Protein AF-A0A8B6H1M7-F1 (afdb_monomer)

Foldseek 3Di:
DDPPPPPCPDPVNVVVVLQVVQQVVLVVPKDKDKDKDWDDPPDPDPDDWDADPVRTTIDMDIDIDSNDGDDSVCPVVVVVVVVVVVVVVVVVVVVVVVPDPPPDD

Radius of gyration: 24.52 Å; Cα contacts (8 Å, |Δi|>4): 75; chains: 1; bounding box: 41×59×57 Å

InterPro domains:
  IPR009286 Inositol-pentakisphosphate 2-kinase [PF06090] (5-84)
  IPR009286 Inositol-pentakisphosphate 2-kinase [PTHR14456] (10-94)

Nearest PDB structures (foldseek):
  2xar-assembly1_A  TM=9.094E-01  e=7.663E-05  Arabidopsis thaliana
  2xao-assembly2_B  TM=9.055E-01  e=1.595E-04  Arabidopsis thaliana
  6fl8-assembly1_A  TM=9.201E-01  e=1.822E-04  Arabidopsis thaliana
  2xal-assembly2_B  TM=9.220E-01  e=7.891E-04  Arabidopsis thaliana
  2xan-assembly2_B  TM=9.229E-01  e=7.383E-04  Arabidopsis thaliana

Structure (mmCIF, N/CA/C/O backbone):
data_AF-A0A8B6H1M7-F1
#
_entry.id   AF-A0A8B6H1M7-F1
#
loop_
_atom_site.group_PDB
_atom_site.id
_atom_site.type_symbol
_atom_site.label_atom_id
_atom_site.label_alt_id
_atom_site.label_comp_id
_atom_site.label_asym_id
_atom_site.label_entity_id
_atom_site.label_seq_id
_atom_site.pdbx_PDB_ins_code
_atom_site.Cartn_x
_atom_site.Cartn_y
_atom_site.Cartn_z
_atom_site.occupancy
_atom_site.B_iso_or_equiv
_atom_site.auth_seq_id
_atom_site.auth_comp_id
_atom_site.auth_asym_id
_atom_site.auth_atom_id
_atom_site.pdbx_PDB_model_num
ATOM 1 N N . MET A 1 1 ? 10.241 21.542 18.609 1.00 40.41 1 MET A N 1
ATOM 2 C CA . MET A 1 1 ? 9.544 20.288 18.261 1.00 40.41 1 MET A CA 1
ATOM 3 C C . MET A 1 1 ? 8.495 20.081 19.337 1.00 40.41 1 MET A C 1
ATOM 5 O O . MET A 1 1 ? 8.833 19.679 20.441 1.00 40.41 1 MET A O 1
ATOM 9 N N . THR A 1 2 ? 7.277 20.555 19.098 1.00 42.41 2 THR A N 1
ATOM 10 C CA . THR A 1 2 ? 6.224 20.576 20.119 1.00 42.41 2 THR A CA 1
ATOM 11 C C . THR A 1 2 ? 5.685 19.159 20.272 1.00 42.41 2 THR A C 1
ATOM 13 O O . THR A 1 2 ? 5.208 18.584 19.297 1.00 42.41 2 THR A O 1
ATOM 16 N N . LEU A 1 3 ? 5.805 18.577 21.466 1.00 51.44 3 LEU A N 1
ATOM 17 C CA . LEU A 1 3 ? 5.137 17.322 21.798 1.00 51.44 3 LEU A CA 1
ATOM 18 C C . 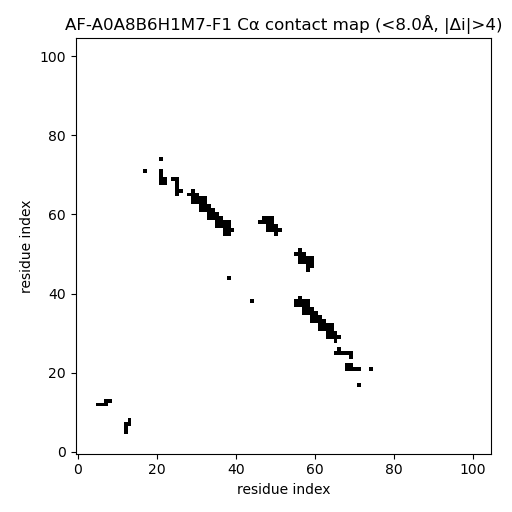LEU A 1 3 ? 3.639 17.620 21.865 1.00 51.44 3 LEU A C 1
ATOM 20 O O . LEU A 1 3 ? 3.163 18.213 22.830 1.00 51.44 3 LEU A O 1
ATOM 24 N N . VAL A 1 4 ? 2.911 17.273 20.805 1.00 63.03 4 VAL A N 1
ATOM 25 C CA . VAL A 1 4 ? 1.450 17.264 20.839 1.00 63.03 4 VAL A CA 1
ATOM 26 C C . VAL A 1 4 ? 1.072 16.097 21.741 1.00 63.03 4 VAL A C 1
ATOM 28 O O . VAL A 1 4 ? 1.236 14.937 21.369 1.00 63.03 4 VAL A O 1
ATOM 31 N N . ILE A 1 5 ? 0.656 16.403 22.966 1.00 65.31 5 ILE A N 1
ATOM 32 C CA . ILE A 1 5 ? 0.022 15.418 23.836 1.00 65.31 5 ILE A CA 1
ATOM 33 C C . ILE A 1 5 ? -1.338 15.148 23.192 1.00 65.31 5 ILE A C 1
ATOM 35 O O . ILE A 1 5 ? -2.250 15.962 23.302 1.00 65.31 5 ILE A O 1
ATOM 39 N N . GLU A 1 6 ? -1.431 14.066 22.418 1.00 70.88 6 GLU A N 1
ATOM 40 C CA . GLU A 1 6 ? -2.695 13.620 21.835 1.00 70.88 6 GLU A CA 1
ATOM 41 C C . GLU A 1 6 ? -3.615 13.190 22.982 1.00 70.88 6 GLU A C 1
ATOM 43 O O . GLU A 1 6 ? -3.351 12.197 23.665 1.00 70.88 6 GLU A O 1
ATOM 48 N N . ASP A 1 7 ? -4.675 13.962 23.215 1.00 80.31 7 ASP A N 1
ATOM 49 C CA . ASP A 1 7 ? -5.726 13.598 24.156 1.00 80.31 7 ASP A CA 1
ATOM 50 C C . ASP A 1 7 ? -6.501 12.400 23.599 1.00 80.31 7 ASP A C 1
ATOM 52 O O . ASP A 1 7 ? -7.359 12.534 22.722 1.00 80.31 7 ASP A O 1
ATOM 56 N N . LYS A 1 8 ? -6.162 11.209 24.095 1.00 83.31 8 LYS A N 1
ATOM 57 C CA . LYS A 1 8 ? -6.720 9.936 23.625 1.00 83.31 8 LYS A CA 1
ATOM 58 C C . LYS A 1 8 ? -8.198 9.759 23.959 1.00 83.31 8 LYS A C 1
ATOM 60 O O . LYS A 1 8 ? -8.826 8.859 23.405 1.00 83.31 8 LYS A O 1
ATOM 65 N N . GLU A 1 9 ? -8.730 10.580 24.858 1.00 87.56 9 GLU A N 1
ATOM 66 C CA . GLU A 1 9 ? -10.140 10.564 25.244 1.00 87.56 9 GLU A CA 1
ATOM 67 C C . GLU A 1 9 ? -10.969 11.554 24.415 1.00 87.56 9 GLU A C 1
ATOM 69 O O . GLU A 1 9 ? -12.200 11.490 24.427 1.00 87.56 9 GLU A O 1
ATOM 74 N N . SER A 1 10 ? -10.314 12.421 23.635 1.00 94.06 10 SER A N 1
ATOM 75 C CA . SER A 1 10 ? -11.002 13.352 22.744 1.00 94.06 10 SER A CA 1
ATOM 76 C C . SER A 1 10 ? -11.699 12.634 21.584 1.00 94.06 10 SER A C 1
ATOM 78 O O . SER A 1 10 ? -11.201 11.660 21.002 1.00 94.06 10 SER A O 1
ATOM 80 N N . LEU A 1 11 ? -12.864 13.159 21.200 1.00 92.62 11 LEU A N 1
ATOM 81 C CA . LEU A 1 11 ? -13.605 12.676 20.037 1.00 92.62 11 LEU A CA 1
ATOM 82 C C 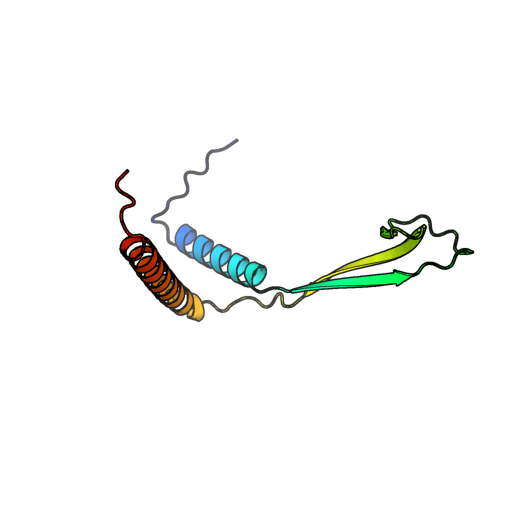. LEU A 1 11 ? -12.794 12.879 18.751 1.00 92.62 11 LEU A C 1
ATOM 84 O O . LEU A 1 11 ? -12.808 12.029 17.863 1.00 92.62 11 LEU A O 1
ATOM 88 N N . GLU A 1 12 ? -12.066 13.988 18.662 1.00 93.50 12 GLU A N 1
ATOM 89 C CA . GLU A 1 12 ? -11.205 14.342 17.540 1.00 93.50 12 GLU A CA 1
ATOM 90 C C . GLU A 1 12 ? -10.125 13.282 17.322 1.00 93.50 12 GLU A C 1
ATOM 92 O O . GLU A 1 12 ? -9.931 12.830 16.190 1.00 93.50 12 GLU A O 1
ATOM 97 N N . TYR A 1 13 ? -9.478 12.830 18.402 1.00 92.81 13 TYR A N 1
ATOM 98 C CA . TYR A 1 13 ? -8.500 11.750 18.343 1.00 92.81 13 TYR A CA 1
ATOM 99 C C . TYR A 1 13 ? -9.128 10.446 17.853 1.00 92.81 13 TYR A C 1
ATOM 101 O O . TYR A 1 13 ? -8.609 9.814 16.931 1.00 92.81 13 TYR A O 1
ATOM 109 N N . ALA A 1 14 ? -10.273 10.053 18.420 1.00 92.38 14 ALA A N 1
ATOM 110 C CA . ALA A 1 14 ? -10.961 8.829 18.020 1.00 92.38 14 ALA A CA 1
ATOM 111 C C . ALA A 1 14 ? -11.349 8.849 16.529 1.00 92.38 14 ALA A C 1
ATOM 113 O O . ALA A 1 14 ? -11.115 7.878 15.804 1.00 92.38 14 ALA A O 1
ATOM 114 N N . VAL A 1 15 ? -11.887 9.972 16.046 1.00 93.75 15 VAL A N 1
ATOM 115 C CA . VAL A 1 15 ? -12.238 10.163 14.632 1.00 93.75 15 VAL A CA 1
ATOM 116 C C . VAL A 1 15 ? -11.001 10.080 13.739 1.00 93.75 15 VAL A C 1
ATOM 118 O O . VAL A 1 15 ? -11.048 9.427 12.693 1.00 93.75 15 VAL A O 1
ATOM 121 N N . ASP A 1 16 ? -9.894 10.710 14.128 1.00 94.12 16 ASP A N 1
ATOM 122 C CA . ASP A 1 16 ? -8.661 10.681 13.343 1.00 94.12 16 ASP A CA 1
ATOM 123 C C . ASP A 1 16 ? -8.056 9.272 13.275 1.00 94.12 16 ASP A C 1
ATOM 125 O O . ASP A 1 16 ? -7.666 8.806 12.202 1.00 94.12 16 ASP A O 1
ATOM 129 N N . MET A 1 17 ? -8.088 8.529 14.382 1.00 93.81 17 MET A N 1
ATOM 130 C CA . MET A 1 17 ? -7.636 7.139 14.415 1.00 93.81 17 MET A CA 1
ATOM 131 C C . MET A 1 17 ? -8.458 6.238 13.492 1.00 93.81 17 MET A C 1
ATOM 133 O O . MET A 1 17 ? -7.881 5.421 12.771 1.00 93.81 17 MET A O 1
ATOM 137 N N . VAL A 1 18 ? -9.782 6.411 13.435 1.00 93.81 18 VAL A N 1
ATOM 138 C CA . VAL A 1 18 ? -10.613 5.649 12.491 1.00 93.81 18 VAL A CA 1
ATOM 139 C C . VAL A 1 18 ? -10.318 6.039 11.040 1.00 93.81 18 VAL A C 1
ATOM 141 O O . VAL A 1 18 ? -10.215 5.168 10.173 1.00 93.81 18 VAL A O 1
ATOM 144 N N . LYS A 1 19 ? -10.118 7.331 10.753 1.00 94.25 19 LYS A N 1
ATOM 145 C CA . LYS A 1 19 ? -9.731 7.777 9.405 1.00 94.25 19 LYS A CA 1
ATOM 146 C C . LYS A 1 19 ? -8.407 7.151 8.974 1.00 94.25 19 LYS A C 1
ATOM 148 O O . LYS A 1 19 ? -8.344 6.581 7.883 1.00 94.25 19 LYS A O 1
ATOM 153 N N . ARG A 1 20 ? -7.381 7.204 9.833 1.00 94.50 20 ARG A N 1
ATOM 154 C CA . ARG A 1 20 ? -6.068 6.579 9.597 1.00 94.50 20 ARG A CA 1
ATOM 155 C C . ARG A 1 20 ? -6.192 5.065 9.418 1.00 94.50 20 ARG A C 1
ATOM 157 O O . ARG A 1 20 ? -5.568 4.512 8.514 1.00 94.50 20 ARG A O 1
ATOM 164 N N . HIS A 1 21 ? -7.029 4.402 10.219 1.00 95.12 21 HIS A N 1
ATOM 165 C CA . HIS A 1 21 ? -7.307 2.972 10.080 1.00 95.12 21 HIS A CA 1
ATOM 166 C C . HIS A 1 21 ? -7.853 2.632 8.687 1.00 95.12 21 HIS A C 1
ATOM 168 O O . HIS A 1 21 ? -7.327 1.739 8.027 1.00 95.12 21 HIS A O 1
ATOM 174 N N . ASN A 1 22 ? -8.850 3.369 8.197 1.00 94.81 22 ASN A N 1
ATOM 175 C CA . ASN A 1 22 ? -9.432 3.114 6.877 1.00 94.81 22 ASN A CA 1
ATOM 176 C C . ASN A 1 22 ? -8.447 3.383 5.733 1.00 94.81 22 ASN A C 1
ATOM 178 O O . ASN A 1 22 ? -8.403 2.601 4.787 1.00 94.81 22 ASN A O 1
ATOM 182 N N . VAL A 1 23 ? -7.622 4.435 5.833 1.00 95.81 23 VAL A N 1
ATOM 183 C CA . VAL A 1 23 ? -6.530 4.673 4.869 1.00 95.81 23 VAL A CA 1
ATOM 184 C C . VAL A 1 23 ? -5.566 3.487 4.861 1.00 95.81 23 VAL A C 1
ATOM 186 O O . VAL A 1 23 ? -5.216 2.982 3.797 1.00 95.81 23 VAL A O 1
ATOM 189 N N . SER A 1 24 ? -5.187 2.989 6.042 1.00 95.50 24 SER A N 1
ATOM 190 C CA . SER A 1 24 ? -4.337 1.803 6.159 1.00 95.50 24 SER A CA 1
ATOM 191 C C . SER A 1 24 ? -4.987 0.572 5.523 1.00 95.50 24 SER A C 1
ATOM 193 O O . SER A 1 24 ? -4.320 -0.151 4.789 1.00 95.50 24 SER A O 1
ATOM 195 N N . LYS A 1 25 ? -6.293 0.358 5.723 1.00 95.44 25 LYS A N 1
ATOM 196 C CA . LYS A 1 25 ? -7.033 -0.748 5.095 1.00 95.44 25 LYS A CA 1
ATOM 197 C C . LYS A 1 25 ? -7.139 -0.622 3.576 1.00 95.44 25 LYS A C 1
ATOM 199 O O . LYS A 1 25 ? -7.103 -1.643 2.901 1.00 95.44 25 LYS A O 1
ATOM 204 N N . THR A 1 26 ? -7.227 0.587 3.021 1.00 95.56 26 THR A N 1
ATOM 205 C CA . THR A 1 26 ? -7.116 0.788 1.566 1.00 95.56 26 THR A CA 1
ATOM 206 C C . THR A 1 26 ? -5.727 0.392 1.068 1.00 95.56 26 THR A C 1
ATOM 208 O O . THR A 1 26 ? -5.628 -0.367 0.114 1.00 95.56 26 THR A O 1
ATOM 211 N N . LEU A 1 27 ? -4.656 0.827 1.740 1.00 96.12 27 LEU A N 1
ATOM 212 C CA . LEU A 1 27 ? -3.282 0.511 1.326 1.00 96.12 27 LEU A CA 1
ATOM 213 C C . LEU A 1 27 ? -2.899 -0.968 1.515 1.00 96.12 27 LEU A C 1
ATOM 215 O O . LEU A 1 27 ? -2.057 -1.472 0.782 1.00 96.12 27 LEU A O 1
ATOM 219 N N . GLN A 1 28 ? -3.505 -1.671 2.475 1.00 94.81 28 GLN A N 1
ATOM 220 C CA . GLN A 1 28 ? -3.310 -3.117 2.663 1.00 94.81 28 GLN A CA 1
ATOM 221 C C . GLN A 1 28 ? -3.955 -3.950 1.544 1.00 94.81 28 GLN A C 1
ATOM 223 O O . GLN A 1 28 ? -3.457 -5.031 1.242 1.00 94.81 28 GLN A O 1
ATOM 228 N N . ASP A 1 29 ? -5.029 -3.442 0.935 1.00 95.12 29 ASP A N 1
ATOM 229 C CA . ASP A 1 29 ? -5.811 -4.140 -0.093 1.00 95.12 29 ASP A CA 1
ATOM 230 C C . ASP A 1 29 ? -5.546 -3.614 -1.520 1.00 95.12 29 ASP A C 1
ATOM 232 O O . ASP A 1 29 ? -6.198 -4.066 -2.459 1.00 95.12 29 ASP A O 1
ATOM 236 N N . CYS A 1 30 ? -4.648 -2.638 -1.698 1.00 97.00 30 CYS A N 1
ATOM 237 C CA . CYS A 1 30 ? -4.349 -2.070 -3.015 1.00 97.00 30 CYS A CA 1
ATOM 238 C C . CYS A 1 30 ? -3.416 -2.976 -3.831 1.00 97.00 30 CYS A C 1
ATOM 240 O O . CYS A 1 30 ? -2.643 -3.762 -3.274 1.00 97.00 30 CYS A O 1
ATOM 242 N N . SER A 1 31 ? -3.432 -2.814 -5.153 1.00 97.50 31 SER A N 1
ATOM 243 C CA . SER A 1 31 ? -2.578 -3.585 -6.060 1.00 97.50 31 SER A CA 1
ATOM 244 C C . SER A 1 31 ? -1.460 -2.718 -6.645 1.00 97.50 31 SER A C 1
ATOM 246 O O . SER A 1 31 ? -1.640 -1.529 -6.911 1.00 97.50 31 SER A O 1
ATOM 248 N N . LEU A 1 32 ? -0.296 -3.324 -6.899 1.00 97.38 32 LEU A N 1
ATOM 249 C CA . LEU A 1 32 ? 0.799 -2.694 -7.641 1.00 97.38 32 LEU A CA 1
ATOM 250 C C . LEU A 1 32 ? 0.810 -3.213 -9.078 1.00 97.38 32 LEU A C 1
ATOM 252 O O . LEU A 1 32 ? 1.067 -4.392 -9.318 1.00 97.38 32 LEU A O 1
ATOM 256 N N . MET A 1 33 ? 0.582 -2.326 -10.043 1.00 97.75 33 MET A N 1
ATOM 257 C CA . MET A 1 33 ? 0.707 -2.641 -11.461 1.00 97.75 33 MET A CA 1
ATOM 258 C C . MET A 1 33 ? 2.078 -2.198 -11.969 1.00 97.75 33 MET A C 1
ATOM 260 O O . MET A 1 33 ? 2.392 -1.005 -11.997 1.00 97.75 33 MET A O 1
ATOM 264 N N . VAL A 1 34 ? 2.879 -3.176 -12.392 1.00 96.94 34 VAL A N 1
ATOM 265 C CA . VAL A 1 34 ? 4.217 -2.981 -12.960 1.00 96.94 34 VAL A CA 1
ATOM 266 C C . VAL A 1 34 ? 4.173 -3.319 -14.445 1.00 96.94 34 VAL A C 1
ATOM 268 O O . VAL A 1 34 ? 3.927 -4.464 -14.816 1.00 96.94 34 VAL A O 1
ATOM 271 N N . ALA A 1 35 ? 4.435 -2.333 -15.299 1.00 96.44 35 ALA A N 1
ATOM 272 C CA . ALA A 1 35 ? 4.543 -2.531 -16.740 1.00 96.44 35 ALA A CA 1
ATOM 273 C C . ALA A 1 35 ? 6.006 -2.429 -17.176 1.00 96.44 35 ALA A C 1
ATOM 275 O O . ALA A 1 35 ? 6.712 -1.500 -16.782 1.00 96.44 35 ALA A O 1
ATOM 276 N N . LEU A 1 36 ? 6.448 -3.375 -18.006 1.00 95.56 36 LEU A N 1
ATOM 277 C CA . LEU A 1 36 ? 7.793 -3.427 -18.575 1.00 95.56 36 LEU A CA 1
ATOM 278 C C . LEU A 1 36 ? 7.697 -3.335 -20.093 1.00 95.56 36 LEU A C 1
ATOM 280 O O . LEU A 1 36 ? 6.986 -4.114 -20.724 1.00 95.56 36 LEU A O 1
ATOM 284 N N . GLN A 1 37 ? 8.456 -2.423 -20.689 1.00 93.81 37 GLN A N 1
ATOM 285 C CA . GLN A 1 37 ? 8.614 -2.352 -22.134 1.00 93.81 37 GLN A CA 1
ATOM 286 C C . GLN A 1 37 ? 10.089 -2.508 -22.482 1.00 93.81 37 GLN A C 1
ATOM 288 O O . GLN A 1 37 ? 10.935 -1.727 -22.041 1.00 93.81 37 GLN A O 1
ATOM 293 N N . ARG A 1 38 ? 10.388 -3.515 -23.304 1.00 93.69 38 ARG A N 1
ATOM 294 C CA . ARG A 1 38 ? 11.740 -3.750 -23.808 1.00 93.69 38 ARG A CA 1
ATOM 295 C C . ARG A 1 38 ? 12.205 -2.554 -24.637 1.00 93.69 38 ARG A C 1
ATOM 297 O O . ARG A 1 38 ? 11.461 -2.038 -25.468 1.00 93.69 38 ARG A O 1
ATOM 304 N N . LEU A 1 39 ? 13.440 -2.133 -24.401 1.00 92.75 39 LEU A N 1
ATOM 305 C CA . LEU A 1 39 ? 14.120 -1.121 -25.196 1.00 92.75 39 LEU A CA 1
ATOM 306 C C . LEU A 1 39 ? 14.871 -1.807 -26.335 1.00 92.75 39 LEU A C 1
ATOM 308 O O . LEU A 1 39 ? 15.569 -2.802 -26.121 1.00 92.75 39 LEU A O 1
ATOM 312 N N . GLU A 1 40 ? 14.733 -1.272 -27.542 1.00 87.31 40 GLU A N 1
ATOM 313 C CA . GLU A 1 40 ? 15.519 -1.738 -28.679 1.00 87.31 40 GLU A CA 1
ATOM 314 C C . GLU A 1 40 ? 16.979 -1.294 -28.555 1.00 87.31 40 GLU A C 1
ATOM 316 O O . GLU A 1 40 ? 17.303 -0.278 -27.934 1.00 87.31 40 GLU A O 1
ATOM 321 N N . SER A 1 41 ? 17.888 -2.074 -29.134 1.00 74.81 41 SER A N 1
ATOM 322 C CA . SER A 1 41 ? 19.333 -1.851 -29.022 1.00 74.81 41 SER A CA 1
ATOM 323 C C . SER A 1 41 ? 19.781 -0.512 -29.621 1.00 74.81 41 SER A C 1
ATOM 325 O O . SER A 1 41 ? 20.739 0.076 -29.135 1.00 74.81 41 SER A O 1
ATOM 327 N N . SER A 1 42 ? 19.070 -0.013 -30.635 1.00 73.62 42 SER A N 1
ATOM 328 C CA . SER A 1 42 ? 19.320 1.270 -31.312 1.00 73.62 42 SER A CA 1
ATOM 329 C C . SER A 1 42 ? 18.745 2.484 -30.571 1.00 73.62 42 SER A C 1
ATOM 331 O O . SER A 1 42 ? 18.991 3.623 -30.960 1.00 73.62 42 SER A O 1
ATOM 333 N N . CYS A 1 43 ? 17.965 2.261 -29.513 1.00 74.00 43 CYS A N 1
ATOM 334 C CA . CYS A 1 43 ? 17.312 3.319 -28.759 1.00 74.00 43 CYS A CA 1
ATOM 335 C C . CYS A 1 43 ? 18.288 3.952 -27.750 1.00 74.00 43 CYS A C 1
ATOM 337 O O . CYS A 1 43 ? 18.684 3.308 -26.768 1.00 74.00 43 CYS A O 1
ATOM 339 N N . ASP A 1 44 ? 18.629 5.230 -27.950 1.00 80.06 44 ASP A N 1
ATOM 340 C CA . ASP A 1 44 ? 19.386 6.051 -26.988 1.00 80.06 44 ASP A CA 1
ATOM 341 C C . ASP A 1 44 ? 18.473 6.545 -25.845 1.00 80.06 44 ASP A C 1
ATOM 343 O O . ASP A 1 44 ? 18.253 7.738 -25.632 1.00 80.06 44 ASP A O 1
ATOM 347 N N . TYR A 1 45 ? 17.850 5.600 -25.134 1.00 84.19 45 TYR A N 1
ATOM 348 C CA . TYR A 1 45 ? 17.038 5.901 -23.960 1.00 84.19 45 TYR A CA 1
ATOM 349 C C . TYR A 1 45 ? 17.936 6.168 -22.749 1.00 84.19 45 TYR A C 1
ATOM 351 O O . TYR A 1 45 ? 18.611 5.263 -22.258 1.00 84.19 45 TYR A O 1
ATOM 359 N N . LYS A 1 46 ? 17.900 7.409 -22.251 1.00 84.44 46 LYS A N 1
ATOM 360 C CA . LYS A 1 46 ? 18.714 7.891 -21.117 1.00 84.44 46 LYS A CA 1
ATOM 361 C C . LYS A 1 46 ? 17.980 7.894 -19.771 1.00 84.44 46 LYS A C 1
ATOM 363 O O . LYS A 1 46 ? 18.524 8.367 -18.779 1.00 84.44 46 LYS A O 1
ATOM 368 N N . GLY A 1 47 ? 16.740 7.405 -19.730 1.00 87.56 47 GLY A N 1
ATOM 369 C CA . GLY A 1 47 ? 15.946 7.341 -18.502 1.00 87.56 47 GLY A CA 1
ATOM 370 C C . GLY A 1 47 ? 16.268 6.122 -17.623 1.00 87.56 47 GLY A C 1
ATOM 371 O O . GLY A 1 47 ? 17.005 5.220 -18.046 1.00 87.56 47 GLY A O 1
ATOM 372 N N . PRO A 1 48 ? 15.681 6.059 -16.411 1.00 90.62 48 PRO A N 1
ATOM 373 C CA . PRO A 1 48 ? 15.757 4.883 -15.551 1.00 90.62 48 PRO A CA 1
ATOM 374 C C . PRO A 1 48 ? 15.262 3.633 -16.283 1.00 90.62 48 PRO A C 1
ATOM 376 O O . PRO A 1 48 ? 14.181 3.624 -16.871 1.00 90.62 48 PRO A O 1
ATOM 379 N N . HIS A 1 49 ? 16.059 2.572 -16.254 1.00 92.81 49 HIS A N 1
ATOM 380 C CA . HIS A 1 49 ? 15.735 1.300 -16.883 1.00 92.81 49 HIS A CA 1
ATOM 381 C C . HIS A 1 49 ? 16.264 0.145 -16.037 1.00 92.81 49 HIS A C 1
ATOM 383 O O . HIS A 1 49 ? 17.167 0.314 -15.219 1.00 92.81 49 HIS A O 1
ATOM 389 N N . LEU A 1 50 ? 15.685 -1.031 -16.246 1.00 94.06 50 LEU A N 1
ATOM 390 C CA . LEU A 1 50 ? 16.142 -2.286 -15.666 1.00 94.06 50 LEU A CA 1
ATOM 391 C C . LEU A 1 50 ? 16.911 -3.074 -16.721 1.00 94.06 50 LEU A C 1
ATOM 393 O O . LEU A 1 50 ? 16.569 -3.023 -17.905 1.00 94.06 50 LEU A O 1
ATOM 397 N N . THR A 1 51 ? 17.911 -3.830 -16.281 1.00 93.50 51 THR A N 1
ATOM 398 C CA . THR A 1 51 ? 18.685 -4.732 -17.137 1.00 93.50 51 THR A CA 1
ATOM 399 C C . THR A 1 51 ? 18.566 -6.144 -16.588 1.00 93.50 51 THR A C 1
ATOM 401 O O . THR A 1 51 ? 18.795 -6.361 -15.399 1.00 93.50 51 THR A O 1
ATOM 404 N N . ASP A 1 52 ? 18.171 -7.095 -17.434 1.00 93.62 52 ASP A N 1
ATOM 405 C CA . ASP A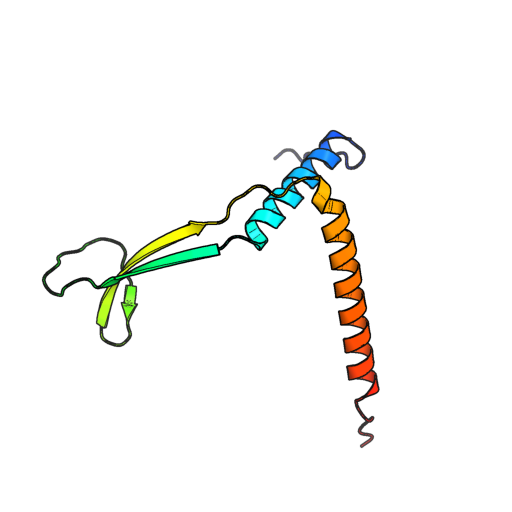 1 52 ? 18.094 -8.503 -17.037 1.00 93.62 52 ASP A CA 1
ATOM 406 C C . ASP A 1 52 ? 19.464 -9.202 -17.094 1.00 93.62 52 ASP A C 1
ATOM 408 O O . ASP A 1 52 ? 20.467 -8.640 -17.540 1.00 93.62 52 ASP A O 1
ATOM 412 N N . CYS A 1 53 ? 19.514 -10.464 -16.663 1.00 95.50 53 CYS A N 1
ATOM 413 C CA . CYS A 1 53 ? 20.736 -11.273 -16.683 1.00 95.50 53 CYS A CA 1
ATOM 414 C C . CYS A 1 53 ? 21.297 -11.550 -18.093 1.00 95.50 53 CYS A C 1
ATOM 416 O O . CYS A 1 53 ? 22.429 -12.008 -18.209 1.00 95.50 53 CYS A O 1
ATOM 418 N N . HIS A 1 54 ? 20.543 -11.256 -19.157 1.00 93.38 54 HIS A N 1
ATOM 419 C CA . HIS A 1 54 ? 20.969 -11.383 -20.553 1.00 93.38 54 HIS A CA 1
ATOM 420 C C . HIS A 1 54 ? 21.351 -10.027 -21.170 1.00 93.38 54 HIS A C 1
ATOM 422 O O . HIS A 1 54 ? 21.526 -9.933 -22.386 1.00 93.38 54 HIS A O 1
ATOM 428 N N . GLY A 1 55 ? 21.436 -8.963 -20.365 1.00 90.94 55 GLY A N 1
ATOM 429 C CA . GLY A 1 55 ? 21.780 -7.620 -20.825 1.00 90.94 55 GLY A CA 1
ATOM 430 C C . GLY A 1 55 ? 20.649 -6.899 -21.565 1.00 90.94 55 GLY A C 1
ATOM 431 O O . GLY A 1 55 ? 20.888 -5.864 -22.189 1.00 90.94 55 GLY A O 1
ATOM 432 N N . ARG A 1 56 ? 19.410 -7.412 -21.532 1.00 91.75 56 ARG A N 1
ATOM 433 C CA . ARG A 1 56 ? 18.270 -6.751 -22.187 1.00 91.75 56 ARG A CA 1
ATOM 434 C C . ARG A 1 56 ? 17.774 -5.621 -21.299 1.00 91.75 56 ARG A C 1
ATOM 436 O O . ARG A 1 56 ? 17.578 -5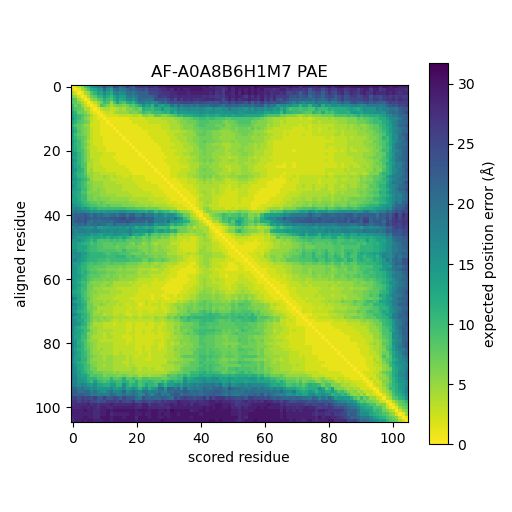.810 -20.100 1.00 91.75 56 ARG A O 1
ATOM 443 N N . ARG A 1 57 ? 17.537 -4.458 -21.906 1.00 93.31 57 ARG A N 1
ATOM 444 C CA . ARG A 1 57 ? 17.078 -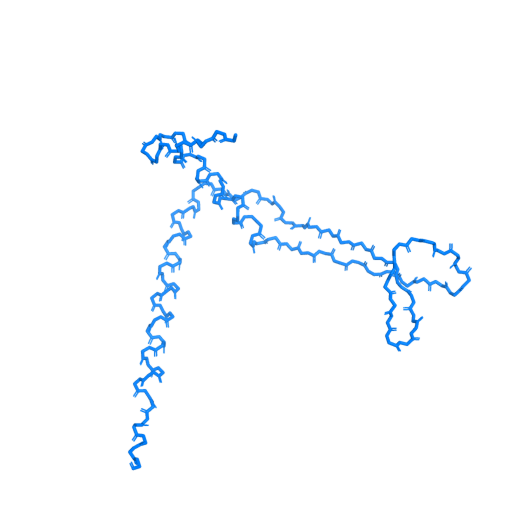3.253 -21.208 1.00 93.31 57 ARG A CA 1
ATOM 445 C C . ARG A 1 57 ? 15.558 -3.116 -21.284 1.00 93.31 57 ARG A C 1
ATOM 447 O O . ARG A 1 57 ? 14.971 -3.341 -22.344 1.00 93.31 57 ARG A O 1
ATOM 454 N N . TYR A 1 58 ? 14.938 -2.679 -20.193 1.00 95.00 58 TYR A N 1
ATOM 455 C CA . TYR A 1 58 ? 13.501 -2.424 -20.098 1.00 95.00 58 TYR A CA 1
ATOM 456 C C . TYR A 1 58 ? 13.254 -1.069 -19.444 1.00 95.00 58 TYR A C 1
ATOM 458 O O . TYR A 1 58 ? 13.754 -0.809 -18.350 1.00 95.00 58 TYR A O 1
ATOM 466 N N . LYS A 1 59 ? 12.437 -0.223 -20.073 1.00 94.62 59 LYS A N 1
ATOM 467 C CA . LYS A 1 59 ? 11.798 0.874 -19.340 1.00 94.62 59 LYS A CA 1
ATOM 468 C C . LYS A 1 59 ? 10.612 0.305 -18.572 1.00 94.62 59 LYS A C 1
ATOM 470 O O . LYS A 1 59 ? 9.986 -0.660 -19.019 1.00 94.62 59 LYS A O 1
ATOM 475 N N . PHE A 1 60 ? 10.306 0.903 -17.434 1.00 94.81 60 PHE A N 1
ATOM 476 C CA . PHE A 1 60 ? 9.243 0.421 -16.573 1.00 94.81 60 PHE A CA 1
ATOM 477 C C . PHE A 1 60 ? 8.392 1.565 -16.041 1.00 94.81 60 PHE A C 1
ATOM 479 O O . PHE A 1 60 ? 8.845 2.704 -15.943 1.00 94.81 60 PHE A O 1
ATOM 486 N N . SER A 1 61 ? 7.157 1.240 -15.685 1.00 95.31 61 SER A N 1
ATOM 487 C CA . SER A 1 61 ? 6.271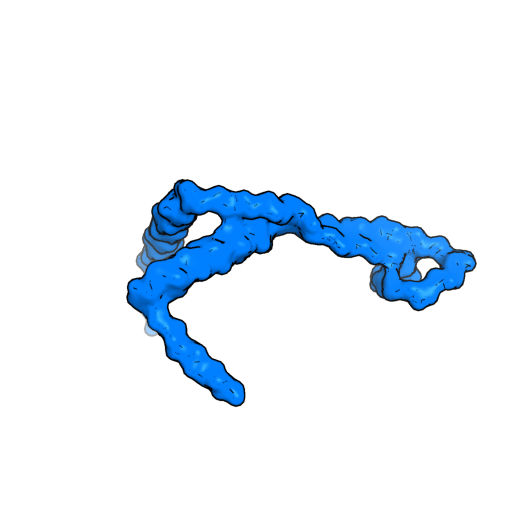 2.119 -14.931 1.00 95.31 61 SER A CA 1
ATOM 488 C C . SER A 1 61 ? 5.594 1.318 -13.833 1.00 95.31 61 SER A C 1
ATOM 490 O O . SER A 1 61 ? 5.135 0.201 -14.077 1.00 95.31 61 SER A O 1
ATOM 492 N N . VAL A 1 62 ? 5.516 1.900 -12.641 1.00 96.31 62 VAL A N 1
ATOM 493 C CA . VAL A 1 62 ? 4.807 1.324 -11.497 1.00 96.31 62 VAL A CA 1
ATOM 494 C C . VAL A 1 62 ? 3.645 2.239 -11.152 1.00 96.31 62 VAL A C 1
ATOM 496 O O . VAL A 1 62 ? 3.804 3.458 -11.118 1.00 96.31 62 VAL A O 1
ATOM 499 N N . SER A 1 63 ? 2.484 1.654 -10.898 1.00 97.56 63 SER A N 1
ATOM 500 C CA . SER A 1 63 ? 1.289 2.373 -10.462 1.00 97.56 63 SER A CA 1
ATOM 501 C C . SER A 1 63 ? 0.602 1.616 -9.335 1.00 97.56 63 SER A C 1
ATOM 503 O O . SER A 1 63 ? 0.656 0.388 -9.289 1.00 97.56 63 SER A O 1
ATOM 505 N N . ILE A 1 64 ? -0.014 2.361 -8.421 1.00 97.75 64 ILE A N 1
ATOM 506 C CA . ILE A 1 64 ? -0.867 1.813 -7.368 1.00 97.75 64 ILE A CA 1
ATOM 507 C C . ILE A 1 64 ? -2.306 1.926 -7.864 1.00 97.75 64 ILE A C 1
ATOM 509 O O . ILE A 1 64 ? -2.727 3.012 -8.265 1.00 97.75 64 ILE A O 1
ATOM 513 N N . ILE A 1 65 ? -3.034 0.816 -7.866 1.00 97.12 65 ILE A N 1
ATOM 514 C CA . ILE A 1 65 ? -4.437 0.739 -8.288 1.00 97.12 65 ILE A CA 1
ATOM 515 C C . ILE A 1 65 ? -5.296 0.204 -7.132 1.00 97.12 65 ILE A C 1
ATOM 517 O O . ILE A 1 65 ? -4.761 -0.237 -6.115 1.00 97.12 65 ILE A O 1
ATOM 521 N N . ASP A 1 66 ? -6.621 0.273 -7.269 1.00 96.19 66 ASP A N 1
ATOM 522 C CA . ASP A 1 66 ? -7.597 -0.131 -6.240 1.00 96.19 66 ASP A CA 1
ATOM 523 C C . ASP A 1 66 ? -7.552 0.729 -4.956 1.00 96.19 66 ASP A C 1
ATOM 525 O O . ASP A 1 66 ? -7.658 0.238 -3.833 1.00 96.19 66 ASP A O 1
ATOM 529 N N . LEU A 1 67 ? -7.407 2.051 -5.116 1.00 96.19 67 LEU A N 1
ATOM 530 C CA . LEU A 1 67 ? -7.319 3.028 -4.017 1.00 96.19 67 LEU A CA 1
ATOM 531 C C . LEU A 1 67 ? -8.681 3.514 -3.490 1.00 96.19 67 LEU A C 1
ATOM 533 O O . LEU A 1 67 ? -8.793 4.616 -2.948 1.00 96.19 67 LEU A O 1
ATOM 537 N N . ASP A 1 68 ? -9.720 2.695 -3.622 1.00 94.69 68 ASP A N 1
ATOM 538 C CA . ASP A 1 68 ? -11.047 3.047 -3.134 1.00 94.69 68 ASP A CA 1
ATOM 539 C C . ASP A 1 68 ? -11.060 3.110 -1.604 1.00 94.69 68 ASP A C 1
ATOM 541 O O . ASP A 1 68 ? -10.613 2.198 -0.891 1.00 94.69 68 ASP A O 1
ATOM 545 N N . TYR A 1 69 ? -11.584 4.216 -1.078 1.00 90.44 69 TYR A N 1
ATOM 546 C CA . TYR A 1 69 ? -11.641 4.422 0.360 1.00 90.44 69 TYR A CA 1
ATOM 547 C C . TYR A 1 69 ? -12.560 3.389 1.007 1.00 90.44 69 TYR A C 1
ATOM 549 O O . TYR A 1 69 ? -13.718 3.220 0.610 1.00 90.44 69 TYR A O 1
ATOM 557 N N . LYS A 1 70 ? -12.064 2.702 2.038 1.00 92.62 70 LYS A N 1
ATOM 558 C CA . LYS A 1 70 ? -12.883 1.701 2.715 1.00 92.62 70 LYS A CA 1
ATOM 559 C C . LYS A 1 70 ? -13.970 2.373 3.573 1.00 92.62 70 LYS A C 1
ATOM 561 O O . LYS A 1 70 ? -13.678 3.311 4.317 1.00 92.62 70 LYS A O 1
ATOM 566 N N . PRO A 1 71 ? -15.226 1.897 3.525 1.00 91.81 71 PRO A N 1
ATOM 567 C CA . PRO A 1 71 ? -16.323 2.552 4.226 1.00 91.81 71 PRO A CA 1
ATOM 568 C C . PRO A 1 71 ? -16.268 2.294 5.739 1.00 91.81 71 PRO A C 1
ATOM 570 O O . PRO A 1 71 ? -15.931 1.200 6.193 1.00 91.81 71 PRO A O 1
ATOM 573 N N . PHE A 1 72 ? -16.662 3.299 6.526 1.00 90.44 72 PHE A N 1
ATOM 574 C CA . PHE A 1 72 ? -16.623 3.270 7.996 1.00 90.44 72 PHE A CA 1
ATOM 575 C C . PHE A 1 72 ? -17.379 2.083 8.614 1.00 90.44 72 PHE A C 1
ATOM 577 O O . PHE A 1 72 ? -16.915 1.478 9.576 1.00 90.44 72 PHE A O 1
ATOM 584 N N . ASN A 1 73 ? -18.515 1.687 8.037 1.00 91.56 73 ASN A N 1
ATOM 585 C CA . ASN A 1 73 ? -19.328 0.579 8.547 1.00 91.56 73 ASN A CA 1
ATOM 586 C C . ASN A 1 73 ? -18.616 -0.790 8.527 1.00 91.56 73 ASN A C 1
ATOM 588 O O . ASN A 1 73 ? -19.119 -1.749 9.110 1.00 91.56 73 ASN A O 1
ATOM 592 N N . LYS A 1 74 ? -17.459 -0.909 7.865 1.00 91.56 74 LYS A N 1
ATOM 593 C CA . LYS A 1 74 ? -16.656 -2.138 7.835 1.00 91.56 74 LYS A CA 1
ATOM 594 C C . LYS A 1 74 ? -15.675 -2.255 9.001 1.00 91.56 74 LYS A C 1
ATOM 596 O O . LYS A 1 74 ? -15.182 -3.358 9.215 1.00 91.56 74 LYS A O 1
ATOM 601 N N . VAL A 1 75 ? -15.445 -1.190 9.776 1.00 92.56 75 VAL A N 1
ATOM 602 C CA . VAL A 1 75 ? -14.499 -1.191 10.910 1.00 92.56 75 VAL A CA 1
ATOM 603 C C . VAL A 1 75 ? -14.818 -2.311 11.900 1.00 92.56 75 VAL A C 1
ATOM 605 O O . VAL A 1 75 ? -13.947 -3.120 12.214 1.00 92.56 75 VAL A O 1
ATOM 608 N N . GLN A 1 76 ? -16.086 -2.436 12.306 1.00 93.62 76 GLN A N 1
ATOM 609 C CA . GLN A 1 76 ? -16.515 -3.511 13.205 1.00 93.62 76 GLN A CA 1
ATOM 610 C C . GLN A 1 76 ? -16.271 -4.897 12.595 1.00 93.62 76 GLN A C 1
ATOM 612 O O . GLN A 1 76 ? -15.734 -5.785 13.252 1.00 93.62 76 GLN A O 1
ATOM 617 N N . LYS A 1 77 ? -16.597 -5.066 11.307 1.00 94.50 77 LYS A N 1
ATOM 618 C CA . LYS A 1 77 ? -16.403 -6.334 10.598 1.00 94.50 77 LYS A CA 1
ATOM 619 C C . LYS A 1 77 ? -14.930 -6.753 10.570 1.00 94.50 77 LYS A C 1
ATOM 621 O O . LYS A 1 77 ? -14.641 -7.931 10.756 1.00 94.50 77 LYS A O 1
ATOM 626 N N . TRP A 1 78 ? -14.000 -5.830 10.313 1.00 94.25 78 TRP A N 1
ATOM 627 C CA . TRP A 1 78 ? -12.572 -6.166 10.309 1.00 94.25 78 TRP A C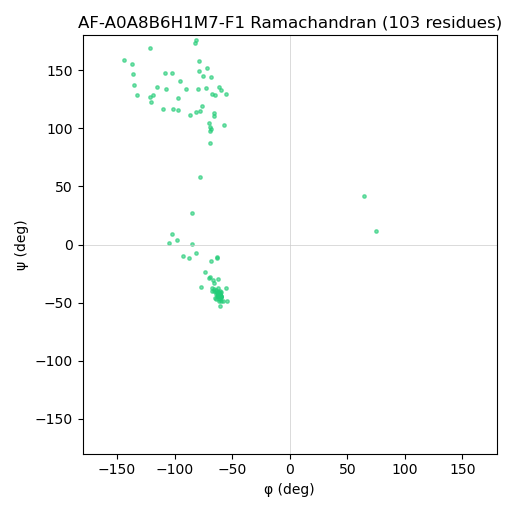A 1
ATOM 628 C C . TRP A 1 78 ? -12.061 -6.523 11.698 1.00 94.25 78 TRP A C 1
ATOM 630 O O . TRP A 1 78 ? -11.261 -7.444 11.813 1.00 94.25 78 TRP A O 1
ATOM 640 N N . HIS A 1 79 ? -12.546 -5.845 12.737 1.00 94.31 79 HIS A N 1
ATOM 641 C CA . HIS A 1 79 ? -12.204 -6.181 14.115 1.00 94.31 79 HIS A CA 1
ATOM 642 C C . HIS A 1 79 ? -12.672 -7.595 14.495 1.00 94.31 79 HIS A C 1
ATOM 644 O O . HIS A 1 79 ? -11.930 -8.355 15.115 1.00 94.31 79 HIS A O 1
ATOM 650 N N . ASP A 1 80 ? -13.882 -7.986 14.093 1.00 96.69 80 ASP A N 1
ATOM 651 C CA . ASP A 1 80 ? -14.396 -9.338 14.338 1.00 96.69 80 ASP A CA 1
ATOM 652 C C . ASP A 1 80 ? -13.574 -10.393 13.588 1.00 96.69 80 ASP A C 1
ATOM 654 O O . ASP A 1 80 ? -13.121 -11.366 14.192 1.00 96.69 80 ASP A O 1
ATOM 658 N N . LEU A 1 81 ? -13.290 -10.140 12.307 1.00 95.62 81 LEU A N 1
ATOM 659 C CA . LEU A 1 81 ? -12.468 -11.017 11.478 1.00 95.62 81 LEU A CA 1
ATOM 660 C C . LEU A 1 81 ? -11.055 -11.195 12.053 1.00 95.62 81 LEU A C 1
ATOM 662 O 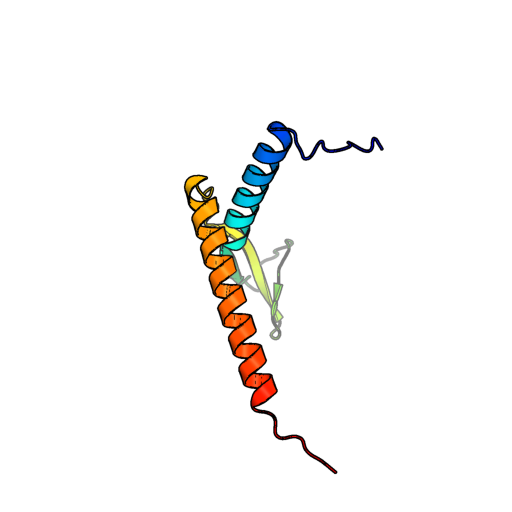O . LEU A 1 81 ? -10.549 -12.311 12.117 1.00 95.62 81 LEU A O 1
ATOM 666 N N . GLU A 1 82 ? -10.419 -10.113 12.500 1.00 95.25 82 GLU A N 1
ATOM 667 C CA . GLU A 1 82 ? -9.083 -10.165 13.097 1.00 95.25 82 GLU A CA 1
ATOM 668 C C . GLU A 1 82 ? -9.068 -11.015 14.374 1.00 95.25 82 GLU A C 1
ATOM 670 O O . GLU A 1 82 ? -8.168 -11.837 14.566 1.00 95.25 82 GLU A O 1
ATOM 675 N N . ARG A 1 83 ? -10.099 -10.899 15.222 1.00 97.00 83 ARG A N 1
ATOM 676 C CA . ARG A 1 83 ? -10.237 -11.742 16.419 1.00 97.00 83 ARG A CA 1
ATOM 677 C C . ARG A 1 83 ? -10.385 -13.220 16.072 1.00 97.00 83 ARG A C 1
ATOM 679 O O . ARG A 1 83 ? -9.736 -14.053 16.707 1.00 97.00 83 ARG A O 1
ATOM 686 N N . GLU A 1 84 ? -11.201 -13.550 15.075 1.00 97.69 84 GLU A N 1
ATOM 687 C CA . GLU A 1 84 ? -11.374 -14.930 14.608 1.00 97.69 84 GLU A CA 1
ATOM 688 C C . GLU A 1 84 ? -10.075 -15.502 14.032 1.00 97.69 84 GLU A C 1
ATOM 690 O O . GLU A 1 84 ? -9.674 -16.612 14.391 1.00 97.69 84 GLU A O 1
ATOM 695 N N . MET A 1 85 ? -9.366 -14.723 13.210 1.00 96.44 85 MET A N 1
ATOM 696 C CA . MET A 1 85 ? -8.072 -15.112 12.649 1.00 96.44 85 MET A CA 1
ATOM 697 C C . MET A 1 85 ? -7.034 -15.377 13.745 1.00 96.44 85 MET A C 1
ATOM 699 O O . MET A 1 85 ? -6.355 -16.405 13.716 1.00 96.44 85 M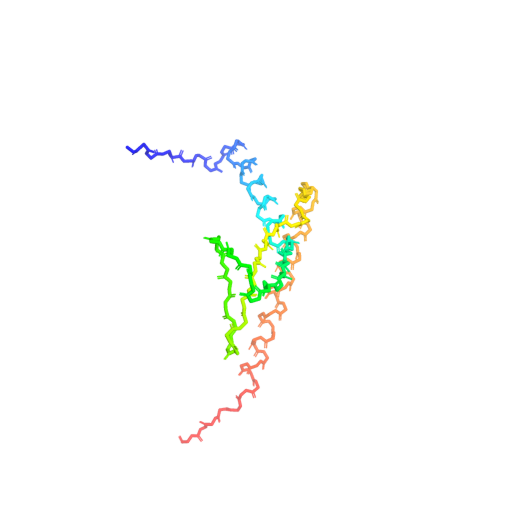ET A O 1
ATOM 703 N N . LEU A 1 86 ? -6.927 -14.488 14.739 1.00 96.94 86 LEU A N 1
ATOM 704 C CA . LEU A 1 86 ? -5.997 -14.654 15.858 1.00 96.94 86 LEU A CA 1
ATOM 705 C C . LEU A 1 86 ? -6.341 -15.873 16.715 1.00 96.94 86 LEU A C 1
ATOM 707 O O . LEU A 1 86 ? -5.437 -16.590 17.148 1.00 96.94 86 LEU A O 1
ATOM 711 N N . LYS A 1 87 ? -7.632 -16.125 16.952 1.00 96.56 87 LYS A N 1
ATOM 712 C CA . LYS A 1 87 ? -8.092 -17.313 17.675 1.00 96.56 87 LYS A CA 1
ATOM 713 C C . LYS A 1 87 ? -7.677 -18.589 16.938 1.00 96.56 87 LYS A C 1
ATOM 715 O O . LYS A 1 87 ? -6.989 -19.422 17.525 1.00 96.56 87 LYS A O 1
ATOM 720 N N . ALA A 1 88 ? -8.005 -18.692 15.651 1.00 96.06 88 ALA A N 1
ATOM 721 C CA . ALA A 1 88 ? -7.662 -19.851 14.829 1.00 96.06 88 ALA A CA 1
ATOM 722 C C . ALA A 1 88 ? -6.141 -20.073 14.741 1.00 96.06 88 ALA A C 1
ATOM 724 O O . ALA A 1 88 ? -5.660 -21.205 14.831 1.00 96.06 88 ALA A O 1
ATOM 725 N N . TYR A 1 89 ? -5.363 -18.992 14.617 1.00 96.06 89 TYR A N 1
ATOM 726 C CA . TYR A 1 89 ? -3.903 -19.065 14.607 1.00 96.06 89 TYR A CA 1
ATOM 727 C C . TYR A 1 89 ? -3.348 -19.629 15.926 1.00 96.06 89 TYR A C 1
ATOM 729 O O . TYR A 1 89 ? -2.529 -20.549 15.905 1.00 96.06 89 TYR A O 1
ATOM 737 N N . ARG A 1 90 ? -3.831 -19.144 17.079 1.00 94.69 90 ARG A N 1
ATOM 738 C CA . ARG A 1 90 ? -3.400 -19.630 18.403 1.00 94.69 90 ARG A CA 1
ATOM 739 C C . ARG A 1 90 ? -3.766 -21.094 18.639 1.00 94.69 90 ARG A C 1
ATOM 741 O O . ARG A 1 90 ? -2.942 -21.843 19.156 1.00 94.69 90 ARG A O 1
ATOM 748 N N . GLU A 1 91 ? -4.971 -21.508 18.257 1.00 94.25 91 GLU A N 1
ATOM 749 C CA . GLU A 1 91 ? -5.409 -22.908 18.358 1.00 94.25 91 GLU A CA 1
ATOM 750 C C . GLU A 1 91 ? -4.506 -23.825 17.523 1.00 94.25 91 GLU A C 1
ATOM 752 O O . GLU A 1 91 ? -4.038 -24.861 18.004 1.00 94.25 91 GLU A O 1
ATOM 757 N N . LYS A 1 92 ? -4.164 -23.396 16.301 1.00 91.94 92 LYS A N 1
ATOM 758 C CA . LYS A 1 92 ? -3.216 -24.114 15.447 1.00 91.94 92 LYS A CA 1
ATOM 759 C C . LYS A 1 92 ? -1.830 -24.213 16.090 1.00 91.94 92 LYS A C 1
ATOM 761 O O . LYS A 1 92 ? -1.240 -25.293 16.061 1.00 91.94 92 LYS A O 1
ATOM 766 N N . GLU A 1 93 ? -1.299 -23.139 16.673 1.00 88.31 93 GLU A N 1
ATOM 767 C CA . GLU A 1 93 ? 0.002 -23.175 17.359 1.00 88.31 93 GLU A CA 1
ATOM 768 C C . GLU A 1 93 ? 0.013 -24.130 18.560 1.00 88.31 93 GLU A C 1
ATOM 770 O O . GLU A 1 93 ? 0.984 -24.866 18.750 1.00 88.31 93 GLU A O 1
ATOM 775 N N . GLN A 1 94 ? -1.059 -24.157 19.354 1.00 81.88 94 GLN A N 1
ATOM 776 C CA . GLN A 1 94 ? -1.186 -25.069 20.495 1.00 81.88 94 GLN A CA 1
ATOM 777 C C . GLN A 1 94 ? -1.217 -26.532 20.044 1.00 81.88 94 GLN A C 1
ATOM 779 O O . GLN A 1 94 ? -0.521 -27.364 20.629 1.00 81.88 94 GLN A O 1
ATOM 784 N N . LEU A 1 95 ? -1.928 -26.833 18.953 1.00 76.06 95 LEU A N 1
ATOM 785 C CA . LEU A 1 95 ? -1.947 -28.170 18.360 1.00 76.06 95 LEU A CA 1
ATOM 786 C C . LEU A 1 95 ? -0.553 -28.596 17.863 1.00 76.06 95 LEU A C 1
ATOM 788 O O . LEU A 1 95 ? -0.115 -29.712 18.136 1.00 76.06 95 LEU A O 1
ATOM 792 N N . HIS A 1 96 ? 0.192 -27.696 17.207 1.00 73.19 96 HIS A N 1
ATOM 793 C CA . HIS A 1 96 ? 1.566 -27.979 16.764 1.00 73.19 96 HIS A CA 1
ATOM 794 C C . HIS A 1 96 ? 2.545 -28.173 17.932 1.00 73.19 96 HIS A C 1
ATOM 796 O O . HIS A 1 96 ? 3.512 -28.922 17.796 1.00 73.19 96 HIS A O 1
ATOM 802 N N . ARG A 1 97 ? 2.328 -27.511 19.077 1.00 67.38 97 ARG A N 1
ATOM 803 C CA . ARG A 1 97 ? 3.149 -27.707 20.285 1.00 67.38 97 ARG A CA 1
ATOM 804 C C . ARG A 1 97 ? 2.806 -28.999 21.025 1.00 67.38 97 ARG A C 1
ATOM 806 O O . ARG A 1 97 ? 3.718 -29.650 21.517 1.00 67.38 97 ARG A O 1
ATOM 813 N N . CYS A 1 98 ? 1.532 -29.385 21.073 1.00 60.31 98 CYS A N 1
ATOM 814 C CA . CYS A 1 98 ? 1.081 -30.630 21.704 1.00 60.31 98 CYS A CA 1
ATOM 815 C C . CYS A 1 98 ? 1.442 -31.879 20.869 1.00 60.31 98 CYS A C 1
ATOM 817 O O . CYS A 1 98 ? 1.606 -32.962 21.419 1.00 60.31 98 CYS A O 1
ATOM 819 N N . GLY A 1 99 ? 1.637 -31.724 19.553 1.00 58.44 99 GLY A N 1
ATOM 820 C CA . GLY A 1 99 ? 2.042 -32.798 18.637 1.00 58.44 99 GLY A CA 1
ATOM 821 C C . GLY A 1 99 ? 3.548 -33.076 18.532 1.00 58.44 99 GLY A C 1
ATOM 822 O O . GLY A 1 99 ? 3.932 -33.950 17.756 1.00 58.44 99 GLY A O 1
ATOM 823 N N . LYS A 1 100 ? 4.422 -32.366 19.263 1.00 49.06 100 LYS A N 1
ATOM 824 C CA . LYS A 1 100 ? 5.846 -32.737 19.339 1.00 49.06 100 LYS A CA 1
ATOM 825 C C . LYS A 1 100 ? 6.027 -33.760 20.465 1.00 49.06 100 LYS A C 1
ATOM 827 O O . LYS A 1 100 ? 5.884 -33.368 21.623 1.00 49.06 100 LYS A O 1
ATOM 832 N N . PRO A 1 101 ? 6.351 -35.037 20.180 1.00 49.78 101 PRO A N 1
ATOM 833 C CA . PRO A 1 101 ? 6.768 -35.943 21.237 1.00 49.78 101 PRO A CA 1
ATOM 834 C C . PRO A 1 101 ? 8.013 -35.351 21.899 1.00 49.78 101 PRO A C 1
ATOM 836 O O . PRO A 1 101 ? 8.936 -34.897 21.218 1.00 49.78 101 PRO A O 1
ATOM 839 N N . SER A 1 102 ? 8.021 -35.328 23.229 1.00 51.84 102 SER A N 1
ATOM 840 C CA . SER A 1 102 ? 9.223 -35.071 24.007 1.00 51.84 102 SER A CA 1
ATOM 841 C C . SER A 1 102 ? 10.267 -36.106 23.598 1.00 51.84 102 SER A C 1
ATOM 843 O O . SER A 1 102 ? 10.178 -37.266 23.995 1.00 51.84 102 SER A O 1
ATOM 845 N N . THR A 1 103 ? 11.239 -35.719 22.776 1.00 54.62 103 THR A N 1
ATOM 846 C CA . THR A 1 103 ? 12.482 -36.476 22.651 1.00 54.62 103 THR A CA 1
ATOM 847 C C . THR A 1 103 ? 13.237 -36.299 23.957 1.00 54.62 103 THR A C 1
ATOM 849 O O . THR A 1 103 ? 14.013 -35.359 24.115 1.00 54.62 103 THR A O 1
ATOM 852 N N . SER A 1 104 ? 12.930 -37.167 24.916 1.00 45.12 104 SER A N 1
ATOM 853 C CA . SER A 1 104 ? 13.814 -37.510 26.019 1.00 45.12 104 SER A CA 1
ATOM 854 C C . SER A 1 104 ? 15.021 -38.231 25.413 1.00 45.12 104 SER A C 1
ATOM 856 O O . SER A 1 104 ? 14.867 -39.314 24.847 1.00 45.12 104 SER A O 1
ATOM 858 N N . VAL A 1 105 ? 16.191 -37.600 25.490 1.00 43.53 105 VAL A N 1
ATOM 859 C CA . VAL A 1 105 ? 17.500 -38.263 25.401 1.00 43.53 105 VAL A CA 1
ATOM 860 C C . VAL A 1 105 ? 18.063 -38.293 26.810 1.00 43.53 105 VAL A C 1
ATOM 862 O O . VAL A 1 105 ? 17.944 -37.243 27.483 1.00 43.53 105 VAL A O 1
#

Secondary structure (DSSP, 8-state):
-------TTSHHHHHHHHHHHHHHHHHHS-EEEEEEEEPPTT----S--EE-TT--EEEEEEEEE--PPPPGGGHHHHHHHHHHHHHHHHHHHHHHHHTS-----

Mean predicted aligned error: 9.54 Å

Sequence (105 aa):
MTLVIEDKESLEYAVDMVKRHNVSKTLQDCSLMVALQRLESSCDYKGPHLTDCHGRRYKFSVSIIDLDYKPFNKVQKWHDLEREMLKAYREKEQLHRCGKPSTSV

Organism: Mytilus galloprovincialis (NCBI:txid29158)

Solvent-accessible surface area (backbone atoms only — not comparable to full-atom values): 6551 Å² total; per-residue (Å²): 134,82,82,77,79,75,55,78,85,40,68,68,44,52,54,50,51,52,52,54,49,31,55,50,54,20,65,73,68,38,45,80,49,75,47,76,43,78,54,59,93,86,57,89,74,85,66,83,63,48,69,51,99,84,70,51,42,25,40,70,50,78,44,82,43,66,77,60,79,53,62,75,86,46,55,65,56,51,53,52,51,51,52,52,51,52,49,54,52,52,54,51,51,51,52,60,59,71,68,54,78,82,81,80,127

pLDDT: mean 86.9, std 14.78, range [40.41, 97.75]